Protein AF-A0A7X6W1Q0-F1 (afdb_monomer_lite)

Sequence (108 aa):
MKARLHYALLLYLAEMVGHVPSYQMRHWVYRRLCRIQLGPHTNIQRGLRLFCLGGIKIGDYCCINRDVTLDGRRGLEIGDNVHLSVGSRILTLGHAPRSPDFAPAVGP

Structure (mmCIF, N/CA/C/O backbone):
data_AF-A0A7X6W1Q0-F1
#
_entry.id   AF-A0A7X6W1Q0-F1
#
loop_
_atom_site.group_PDB
_atom_site.id
_atom_site.type_symbol
_atom_site.label_atom_id
_atom_site.label_alt_id
_atom_site.label_comp_id
_atom_site.label_asym_id
_atom_site.label_entity_id
_atom_site.label_seq_id
_atom_site.pdbx_PDB_ins_code
_atom_site.Cartn_x
_atom_site.Cartn_y
_atom_site.Cartn_z
_atom_site.occupancy
_atom_site.B_iso_or_equiv
_atom_site.auth_seq_id
_atom_site.auth_comp_id
_atom_site.auth_asym_id
_atom_site.auth_atom_id
_atom_site.pdbx_PDB_model_num
ATOM 1 N N . MET A 1 1 ? 0.863 21.356 -15.634 1.00 71.94 1 MET A N 1
ATOM 2 C CA . MET A 1 1 ? 1.610 21.490 -14.359 1.00 71.94 1 MET A CA 1
ATOM 3 C C . MET A 1 1 ? 0.711 21.332 -13.127 1.00 71.94 1 MET A C 1
ATOM 5 O O . MET A 1 1 ? 0.941 20.404 -12.364 1.00 71.94 1 MET A O 1
ATOM 9 N N . LYS A 1 2 ? -0.363 22.129 -12.975 1.00 79.00 2 LYS A N 1
ATOM 10 C CA . LYS A 1 2 ? -1.302 22.053 -11.829 1.00 79.00 2 LYS A CA 1
ATOM 11 C C . LYS A 1 2 ? -1.892 20.653 -11.572 1.00 79.00 2 LYS A C 1
ATOM 13 O O . LYS A 1 2 ? -1.887 20.199 -10.438 1.00 79.00 2 LYS A O 1
ATOM 18 N N . ALA A 1 3 ? -2.316 19.936 -12.619 1.00 82.94 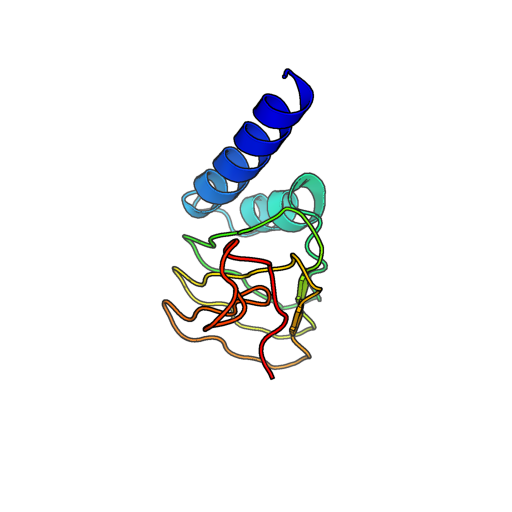3 ALA A N 1
ATOM 19 C CA . ALA A 1 3 ? -2.890 18.590 -12.482 1.00 82.94 3 ALA A CA 1
ATOM 20 C C . ALA A 1 3 ? -1.901 17.543 -11.927 1.00 82.94 3 ALA A C 1
ATOM 22 O O . ALA A 1 3 ? -2.286 16.701 -11.123 1.00 82.94 3 ALA A O 1
ATOM 23 N N . ARG A 1 4 ? -0.617 17.620 -12.310 1.00 88.31 4 ARG A N 1
ATOM 24 C CA . ARG A 1 4 ? 0.429 16.713 -11.804 1.00 88.31 4 ARG A CA 1
ATOM 25 C C . ARG A 1 4 ? 0.746 16.988 -10.336 1.00 88.31 4 ARG A C 1
ATOM 27 O O . ARG A 1 4 ? 0.875 16.047 -9.566 1.00 88.31 4 ARG A O 1
ATOM 34 N N . LEU A 1 5 ? 0.812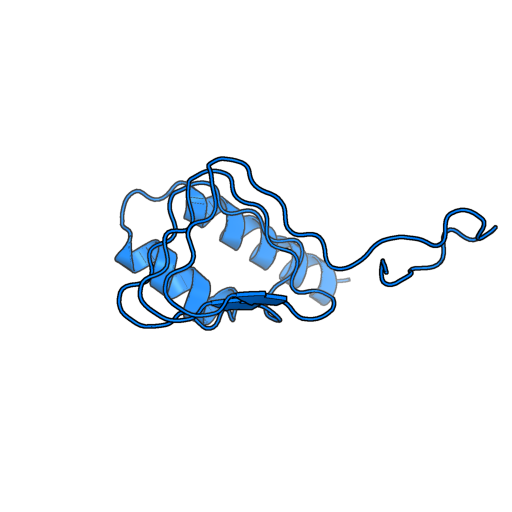 18.265 -9.955 1.00 91.12 5 LEU A N 1
ATOM 35 C CA . LEU A 1 5 ? 1.005 18.662 -8.561 1.00 91.12 5 LEU A CA 1
ATOM 36 C C . LEU A 1 5 ? -0.177 18.219 -7.693 1.00 91.12 5 LEU A C 1
ATOM 38 O O . LEU A 1 5 ? 0.028 17.631 -6.641 1.00 91.12 5 LEU A O 1
ATOM 42 N N . HIS A 1 6 ? -1.406 18.440 -8.162 1.00 91.69 6 HIS A N 1
ATOM 43 C CA . HIS A 1 6 ? -2.606 17.998 -7.457 1.00 91.69 6 HIS A CA 1
ATOM 44 C C . HIS A 1 6 ? -2.603 16.480 -7.230 1.00 91.69 6 HIS A C 1
ATOM 46 O O . HIS A 1 6 ? -2.821 16.025 -6.112 1.00 91.69 6 HIS A O 1
ATOM 52 N N . TYR A 1 7 ? -2.285 15.697 -8.262 1.00 92.38 7 TYR A N 1
ATOM 53 C CA . TYR A 1 7 ? -2.192 14.245 -8.139 1.00 92.38 7 TYR A CA 1
ATOM 54 C C . TYR A 1 7 ? -1.094 13.801 -7.157 1.00 92.38 7 TYR A C 1
ATOM 56 O O . TYR A 1 7 ? -1.337 12.940 -6.315 1.00 92.38 7 TYR A O 1
ATOM 64 N N . ALA A 1 8 ? 0.088 14.422 -7.217 1.00 91.62 8 ALA A N 1
ATOM 65 C CA . ALA A 1 8 ? 1.178 14.143 -6.282 1.00 91.62 8 ALA A CA 1
ATOM 66 C C . ALA A 1 8 ? 0.790 14.461 -4.828 1.00 91.62 8 ALA A C 1
ATOM 68 O O . ALA A 1 8 ? 1.080 13.677 -3.929 1.00 91.62 8 ALA A O 1
ATOM 69 N N . LEU A 1 9 ? 0.077 15.570 -4.602 1.00 93.00 9 LEU A N 1
ATOM 70 C CA . LEU A 1 9 ? -0.439 15.932 -3.282 1.00 93.00 9 LEU A CA 1
ATOM 71 C C . LEU A 1 9 ? -1.455 14.909 -2.767 1.00 93.00 9 LEU A C 1
ATOM 73 O O . LEU A 1 9 ? -1.389 14.529 -1.604 1.00 93.00 9 LEU A O 1
ATOM 77 N N . LEU A 1 10 ? -2.363 14.423 -3.617 1.00 92.62 10 LEU A N 1
ATOM 78 C CA . LEU A 1 10 ? -3.325 13.390 -3.223 1.00 92.62 10 LEU A CA 1
ATOM 79 C C . LEU A 1 10 ? -2.635 12.078 -2.827 1.00 92.62 10 LEU A C 1
ATOM 81 O O . LEU A 1 10 ? -3.022 11.475 -1.830 1.00 92.62 10 LEU A O 1
ATOM 85 N N . LEU A 1 11 ? -1.604 11.659 -3.567 1.00 92.88 11 LEU A N 1
ATOM 86 C CA . LEU A 1 11 ? -0.791 10.494 -3.202 1.00 92.88 11 LEU A CA 1
ATOM 87 C C . LEU A 1 11 ? -0.058 10.699 -1.874 1.00 92.88 11 LEU A C 1
ATOM 89 O O . LEU A 1 11 ? -0.111 9.834 -1.006 1.00 92.88 11 LEU A O 1
ATOM 93 N N . TYR A 1 12 ? 0.564 11.860 -1.680 1.00 92.50 12 TYR A N 1
ATOM 94 C CA . TYR A 1 12 ? 1.235 12.180 -0.423 1.00 92.50 12 TYR A CA 1
ATOM 95 C C . TYR A 1 12 ? 0.262 12.152 0.767 1.00 92.50 12 TYR A C 1
ATOM 97 O O . TYR A 1 12 ? 0.539 11.542 1.797 1.00 92.50 12 TYR A O 1
ATOM 105 N N . LEU A 1 13 ? -0.923 12.754 0.615 1.00 92.06 13 LEU A N 1
ATOM 106 C CA . LEU A 1 13 ? -1.967 12.734 1.641 1.00 92.06 13 LEU A CA 1
ATOM 107 C C . LEU A 1 13 ? -2.480 11.314 1.925 1.00 92.06 13 LEU A C 1
ATOM 109 O O . LEU A 1 13 ? -2.772 10.993 3.078 1.00 92.06 13 LEU A O 1
ATOM 113 N N . ALA A 1 14 ? -2.562 10.457 0.903 1.00 91.94 14 ALA A N 1
ATOM 114 C CA . ALA A 1 14 ? -2.926 9.052 1.067 1.00 91.94 14 ALA A CA 1
ATOM 115 C C . ALA A 1 14 ? -1.932 8.298 1.965 1.00 91.94 14 ALA A C 1
ATOM 117 O O . ALA A 1 14 ? -2.353 7.543 2.845 1.00 91.94 14 ALA A O 1
ATOM 118 N N . GLU A 1 15 ? -0.630 8.539 1.796 1.00 92.56 15 GLU A N 1
ATOM 119 C CA . GLU A 1 15 ? 0.402 7.952 2.657 1.00 92.56 15 GLU A CA 1
ATOM 120 C C . GLU A 1 15 ? 0.367 8.537 4.074 1.00 92.56 15 GLU A C 1
ATOM 122 O O . GLU A 1 15 ? 0.449 7.794 5.053 1.00 92.56 15 GLU A O 1
ATOM 127 N N . MET A 1 16 ? 0.149 9.851 4.213 1.00 94.94 16 MET A N 1
ATOM 128 C CA . MET A 1 16 ? 0.034 10.510 5.523 1.00 94.94 16 MET A CA 1
ATOM 129 C C . MET A 1 16 ? -1.117 9.963 6.362 1.00 94.94 16 MET A C 1
ATOM 131 O O . MET A 1 16 ? -0.982 9.778 7.575 1.00 94.94 16 MET A O 1
ATOM 135 N N . VAL A 1 17 ? -2.231 9.612 5.720 1.00 95.44 17 VAL A N 1
ATOM 136 C CA . VAL A 1 17 ? -3.334 8.918 6.385 1.00 95.44 17 VAL A CA 1
ATOM 137 C C . VAL A 1 17 ? -2.893 7.605 7.030 1.00 95.44 17 VAL A C 1
ATOM 139 O O . VAL A 1 17 ? -3.431 7.235 8.073 1.00 95.44 17 VAL A O 1
ATOM 142 N N . GLY A 1 18 ? -1.872 6.934 6.495 1.00 94.12 18 GLY A N 1
ATOM 143 C CA . GLY A 1 18 ? -1.277 5.742 7.091 1.00 94.12 18 GLY A CA 1
ATOM 144 C C . GLY A 1 18 ? -0.792 5.925 8.534 1.00 94.12 18 GLY A C 1
ATOM 145 O O . GLY A 1 18 ? -0.689 4.930 9.246 1.00 94.12 18 GLY A O 1
ATOM 146 N N . HIS A 1 19 ? -0.547 7.153 9.001 1.00 94.88 19 HIS A N 1
ATOM 147 C CA . HIS A 1 19 ? -0.102 7.439 10.371 1.00 94.88 19 HIS A CA 1
ATOM 148 C C . HIS A 1 19 ? -1.243 7.718 11.359 1.00 94.88 19 HIS A C 1
ATOM 150 O O . HIS A 1 19 ? -1.038 7.662 12.572 1.00 94.88 19 HIS A O 1
ATOM 156 N N . VAL A 1 20 ? -2.456 7.968 10.864 1.00 95.69 20 VAL A N 1
ATOM 157 C CA . VAL A 1 20 ? -3.636 8.257 11.689 1.00 95.69 20 VAL A CA 1
ATOM 158 C C . VAL A 1 20 ? -4.020 7.004 12.481 1.00 95.69 20 VAL A C 1
ATOM 160 O O . VAL A 1 20 ? -4.116 5.943 11.874 1.00 95.69 20 VAL A O 1
ATOM 163 N N . PRO A 1 21 ? -4.293 7.062 13.797 1.00 93.31 21 PRO A N 1
ATOM 164 C CA . PRO A 1 21 ? -4.603 5.869 14.594 1.00 93.31 21 PRO A CA 1
ATOM 165 C C . PRO A 1 21 ? -5.985 5.258 14.289 1.00 93.31 21 PRO A C 1
ATOM 167 O O . PRO A 1 21 ? -6.136 4.036 14.338 1.00 93.31 21 PRO A O 1
ATOM 170 N N . SER A 1 22 ? -6.973 6.071 13.899 1.00 95.50 22 SER A N 1
ATOM 171 C CA . SER A 1 22 ? -8.347 5.623 13.613 1.00 95.50 22 SER A CA 1
ATOM 172 C C . SER A 1 22 ? -8.455 4.791 12.329 1.00 95.50 22 SER A C 1
ATOM 174 O O . SER A 1 22 ? -8.247 5.303 11.229 1.00 95.50 22 SER A O 1
ATOM 176 N N . TYR A 1 23 ? -8.853 3.520 12.456 1.00 93.56 23 TYR A N 1
ATOM 177 C CA . TYR A 1 23 ? -9.100 2.630 11.312 1.00 93.56 23 TYR A CA 1
ATOM 178 C C . TYR A 1 23 ? -10.184 3.165 10.376 1.00 93.56 23 TYR A C 1
ATOM 180 O O . TYR A 1 23 ? -9.983 3.190 9.165 1.00 93.56 23 TYR A O 1
ATOM 188 N N . GLN A 1 24 ? -11.3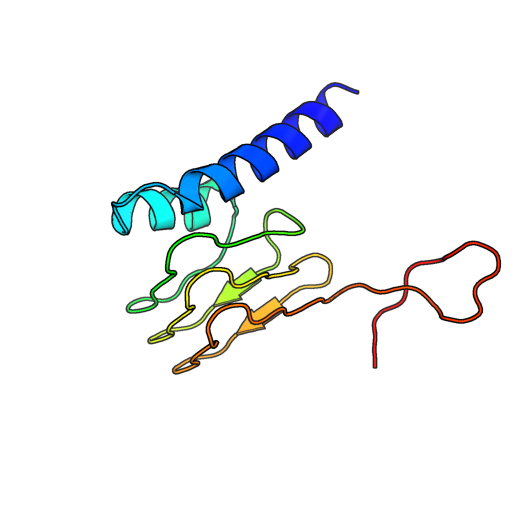02 3.632 10.934 1.00 94.81 24 GLN A N 1
ATOM 189 C CA . GLN A 1 24 ? -12.447 4.115 10.160 1.00 94.81 24 GLN A CA 1
ATOM 190 C C . GLN A 1 24 ? -12.064 5.300 9.272 1.00 94.81 24 GLN A C 1
ATOM 192 O O . GLN A 1 24 ? -12.407 5.328 8.092 1.00 94.81 24 GLN A O 1
ATOM 197 N N . MET A 1 25 ? -11.293 6.244 9.818 1.00 95.44 25 MET A N 1
ATOM 198 C CA . MET A 1 25 ? -10.832 7.410 9.071 1.00 95.44 25 MET A CA 1
ATOM 199 C C . MET A 1 25 ? -9.868 7.011 7.949 1.00 95.44 25 MET A C 1
ATOM 201 O O . MET A 1 25 ? -10.048 7.446 6.810 1.00 95.44 25 MET A O 1
ATOM 205 N N . ARG A 1 26 ? -8.891 6.133 8.237 1.00 96.19 26 ARG A N 1
ATOM 206 C CA . ARG A 1 26 ? -7.971 5.626 7.205 1.00 96.19 26 ARG A CA 1
ATOM 207 C C . ARG A 1 26 ? -8.725 4.952 6.069 1.00 96.19 26 ARG A C 1
ATOM 209 O O . ARG A 1 26 ? -8.526 5.260 4.900 1.00 96.19 26 ARG A O 1
ATOM 216 N N . HIS A 1 27 ? -9.652 4.076 6.428 1.00 96.00 27 HIS A N 1
ATOM 217 C CA . HIS A 1 27 ? -10.483 3.329 5.495 1.00 96.00 27 HIS A CA 1
ATOM 218 C C . HIS A 1 27 ? -11.390 4.216 4.652 1.00 96.00 27 HIS A C 1
ATOM 220 O O . HIS A 1 27 ? -11.555 3.952 3.463 1.00 96.00 27 HIS A O 1
ATOM 226 N N . TRP A 1 28 ? -11.966 5.266 5.236 1.00 95.94 28 TRP A N 1
ATOM 227 C CA . TRP A 1 28 ? -12.759 6.235 4.489 1.00 95.94 28 TRP A CA 1
ATOM 228 C C . TRP A 1 28 ? -11.908 6.931 3.423 1.00 95.94 28 TRP A C 1
ATOM 230 O O . TRP A 1 28 ? -12.311 6.980 2.261 1.00 95.94 28 TRP A O 1
ATOM 240 N N . VAL A 1 29 ? -10.698 7.378 3.775 1.00 95.75 29 VAL A N 1
ATOM 241 C CA . VAL A 1 29 ? -9.774 8.006 2.819 1.00 95.75 29 VAL A CA 1
ATOM 242 C C . VAL A 1 29 ? -9.324 7.023 1.738 1.00 95.75 29 VAL A C 1
ATOM 244 O O . VAL A 1 29 ? -9.337 7.372 0.555 1.00 95.75 29 VAL A O 1
ATOM 247 N N . TYR A 1 30 ? -8.992 5.784 2.100 1.00 96.50 30 TYR A N 1
ATOM 248 C CA . TYR A 1 30 ? -8.611 4.755 1.130 1.00 96.50 30 TYR A CA 1
ATOM 249 C C . TYR A 1 30 ? -9.733 4.457 0.129 1.00 96.50 30 TYR A C 1
ATOM 251 O O . TYR A 1 30 ? -9.486 4.407 -1.077 1.00 96.50 30 TYR A O 1
ATOM 259 N N . ARG A 1 31 ? -10.983 4.357 0.596 1.00 96.25 31 ARG A N 1
ATOM 260 C CA . ARG A 1 31 ? -12.145 4.151 -0.280 1.00 96.25 31 ARG A CA 1
ATOM 261 C C . ARG A 1 31 ? -12.442 5.372 -1.154 1.00 96.25 31 ARG A C 1
ATOM 263 O O . ARG A 1 31 ? -12.670 5.230 -2.352 1.00 96.25 31 ARG A O 1
ATOM 270 N N . ARG A 1 32 ? -12.468 6.574 -0.569 1.00 94.94 32 ARG A N 1
ATOM 271 C CA . ARG A 1 32 ? -13.002 7.782 -1.225 1.00 94.94 32 ARG A CA 1
ATOM 272 C C . ARG A 1 32 ? -11.967 8.563 -2.021 1.00 94.94 32 ARG A C 1
ATOM 274 O O . ARG A 1 32 ? -12.258 8.963 -3.142 1.00 94.94 32 ARG A O 1
ATOM 281 N N . LEU A 1 33 ? -10.777 8.768 -1.463 1.00 92.69 33 LEU A N 1
ATOM 282 C CA . LEU A 1 33 ? -9.721 9.557 -2.106 1.00 92.69 33 LEU A CA 1
ATOM 283 C C . LEU A 1 33 ? -8.759 8.666 -2.891 1.00 92.69 33 LEU A C 1
ATOM 285 O O . LEU A 1 33 ? -8.386 8.999 -4.012 1.00 92.69 33 LEU A O 1
ATOM 289 N N . CYS A 1 34 ? -8.410 7.502 -2.337 1.00 95.25 34 CYS A N 1
ATOM 290 C CA . CYS A 1 34 ? -7.471 6.580 -2.983 1.00 95.25 34 CYS A CA 1
ATOM 291 C C . CYS A 1 34 ? -8.150 5.609 -3.951 1.00 95.25 34 CYS A C 1
ATOM 293 O O . CYS A 1 34 ? -7.455 4.881 -4.652 1.00 95.25 34 CYS A O 1
ATOM 295 N N . ARG A 1 35 ? -9.491 5.612 -4.017 1.00 96.31 35 ARG A N 1
ATOM 296 C CA . ARG A 1 35 ? -10.306 4.792 -4.932 1.00 96.31 35 ARG A CA 1
ATOM 297 C C . ARG A 1 35 ? -10.010 3.288 -4.819 1.00 96.31 35 ARG A C 1
ATOM 299 O O . ARG A 1 35 ? -10.106 2.570 -5.814 1.00 96.31 35 ARG A O 1
ATOM 306 N N . ILE A 1 36 ? -9.642 2.823 -3.624 1.00 97.62 36 ILE A N 1
ATOM 307 C CA . ILE A 1 36 ? -9.431 1.402 -3.330 1.00 97.62 36 ILE A CA 1
ATOM 308 C C . ILE A 1 36 ? -10.791 0.761 -3.052 1.00 97.62 36 ILE A C 1
ATOM 310 O O . ILE A 1 36 ? -11.548 1.244 -2.205 1.00 97.62 36 ILE A O 1
ATOM 314 N N . GLN A 1 37 ? -11.099 -0.333 -3.745 1.00 98.38 37 GLN A N 1
ATOM 315 C CA . GLN A 1 37 ? -12.263 -1.156 -3.417 1.00 98.38 37 GLN A CA 1
ATOM 316 C C . GLN A 1 37 ? -11.879 -2.069 -2.252 1.00 98.38 37 GLN A C 1
ATOM 318 O O . GLN A 1 37 ? -10.913 -2.819 -2.355 1.00 98.38 37 GLN A O 1
ATOM 323 N N . LEU A 1 38 ? -12.592 -1.943 -1.134 1.00 98.00 38 LEU A N 1
ATOM 324 C CA . LEU A 1 38 ? -12.303 -2.658 0.108 1.00 98.00 38 LEU A CA 1
ATOM 325 C C . LEU A 1 38 ? -13.551 -3.394 0.574 1.00 98.00 38 LEU A C 1
ATOM 327 O O . LEU A 1 38 ? -14.511 -2.734 1.002 1.00 98.00 38 LEU A O 1
ATOM 331 N N . GLY A 1 39 ? -13.490 -4.721 0.531 1.00 98.19 39 GLY A N 1
ATOM 332 C CA . GLY A 1 39 ? -14.516 -5.621 1.035 1.00 98.19 39 GLY A CA 1
ATOM 333 C C . GLY A 1 39 ? -14.813 -5.439 2.531 1.00 98.19 39 GLY A C 1
ATOM 334 O O . GLY A 1 39 ? -13.996 -4.863 3.273 1.00 98.19 39 GLY A O 1
ATOM 335 N N . PRO A 1 40 ? -16.007 -5.834 3.010 1.00 97.12 40 PRO A N 1
ATOM 336 C CA . PRO A 1 40 ? -16.305 -5.929 4.436 1.00 97.12 40 PRO A CA 1
ATOM 337 C C . PRO A 1 40 ? -15.299 -6.803 5.197 1.00 97.12 40 PRO A C 1
ATOM 339 O O . PRO A 1 40 ? -14.645 -7.689 4.658 1.00 97.12 40 PRO A O 1
ATOM 342 N N . HIS A 1 41 ? -15.158 -6.520 6.495 1.00 97.62 41 HIS A N 1
ATOM 343 C CA . HIS A 1 41 ? -14.255 -7.232 7.414 1.00 97.62 41 HIS A CA 1
ATOM 344 C C . HIS A 1 41 ? -12.762 -7.221 7.035 1.00 97.62 41 HIS A C 1
ATOM 346 O O . HIS A 1 41 ? -11.952 -7.831 7.729 1.00 97.62 41 HIS A O 1
ATOM 352 N N . THR A 1 42 ? -12.376 -6.462 6.009 1.00 97.88 42 THR A N 1
ATOM 353 C CA . THR A 1 42 ? -10.981 -6.257 5.625 1.00 97.88 42 THR A CA 1
ATOM 354 C C . THR A 1 42 ? -10.353 -5.111 6.398 1.00 97.88 42 THR A C 1
ATOM 356 O O . THR A 1 42 ? -10.907 -4.010 6.482 1.00 97.88 42 THR A O 1
ATOM 359 N N . ASN A 1 43 ? -9.159 -5.350 6.941 1.00 96.38 43 ASN A N 1
ATOM 360 C CA . ASN A 1 43 ? -8.373 -4.338 7.629 1.00 96.38 43 ASN A CA 1
ATOM 361 C C . ASN A 1 43 ? -7.109 -3.960 6.846 1.00 96.38 43 ASN A C 1
ATOM 363 O O . ASN A 1 43 ? -6.499 -4.768 6.152 1.00 96.38 43 ASN A O 1
ATOM 367 N N . ILE A 1 44 ? -6.730 -2.689 6.989 1.00 97.50 44 ILE A N 1
ATOM 368 C CA . ILE A 1 44 ? -5.451 -2.156 6.523 1.00 97.50 44 ILE A CA 1
ATOM 369 C C . ILE A 1 44 ? -4.812 -1.451 7.712 1.00 97.50 44 ILE A C 1
ATOM 371 O O . ILE A 1 44 ? -5.384 -0.513 8.295 1.00 97.50 44 ILE A O 1
ATOM 375 N N . GLN A 1 45 ? -3.643 -1.940 8.101 1.00 97.06 45 GLN A N 1
ATOM 376 C CA . GLN A 1 45 ? -2.843 -1.355 9.162 1.00 97.06 45 GLN A CA 1
ATOM 377 C C . GLN A 1 45 ? -2.127 -0.084 8.677 1.00 97.06 45 GLN A C 1
ATOM 379 O O . GLN A 1 45 ? -2.366 0.444 7.595 1.00 97.06 45 GLN A O 1
ATOM 384 N N . ARG A 1 46 ? -1.304 0.489 9.550 1.00 97.25 46 ARG A N 1
ATOM 385 C CA . ARG A 1 46 ? -0.622 1.761 9.302 1.00 97.25 46 ARG A CA 1
ATOM 386 C C . ARG A 1 46 ? 0.440 1.650 8.202 1.00 97.25 46 ARG A C 1
ATOM 388 O O . ARG A 1 46 ? 0.947 0.569 7.931 1.00 97.25 46 ARG A O 1
ATOM 395 N N . GLY A 1 47 ? 0.804 2.782 7.611 1.00 96.31 47 GLY A N 1
ATOM 396 C CA . GLY A 1 47 ? 1.931 2.853 6.673 1.00 96.31 47 GLY A CA 1
ATOM 397 C C . GLY A 1 47 ? 1.689 2.220 5.298 1.00 96.31 47 GLY A C 1
ATOM 398 O O . GLY A 1 47 ? 2.655 1.845 4.642 1.00 96.31 47 GLY A O 1
ATOM 399 N N . LEU A 1 48 ? 0.432 2.089 4.852 1.00 97.19 48 LEU A N 1
ATOM 400 C CA . LEU A 1 48 ? 0.139 1.687 3.472 1.00 97.19 48 LEU A CA 1
ATOM 401 C C . LEU A 1 48 ? 0.798 2.667 2.487 1.00 97.19 48 LEU A C 1
ATOM 403 O O . LEU A 1 48 ? 0.561 3.872 2.572 1.00 97.19 48 LEU A O 1
ATOM 407 N N . ARG A 1 49 ? 1.572 2.139 1.535 1.00 96.88 49 ARG A N 1
ATOM 408 C CA . ARG A 1 49 ? 2.201 2.909 0.449 1.00 96.88 49 ARG A CA 1
ATOM 409 C C . ARG A 1 49 ? 1.533 2.599 -0.882 1.00 96.88 49 ARG A C 1
ATOM 411 O O . ARG A 1 49 ? 1.247 1.434 -1.171 1.00 96.88 49 ARG A O 1
ATOM 418 N N . LEU A 1 50 ? 1.311 3.630 -1.696 1.00 96.56 50 LEU A N 1
ATOM 419 C CA . LEU A 1 50 ? 0.587 3.526 -2.964 1.00 96.56 50 LEU A CA 1
ATOM 420 C C . LEU A 1 50 ? 1.411 4.107 -4.113 1.00 96.56 50 LEU A C 1
ATOM 422 O O . LEU A 1 50 ? 1.815 5.263 -4.070 1.00 96.56 50 LEU A O 1
ATOM 426 N N . PHE A 1 51 ? 1.584 3.336 -5.188 1.00 94.25 51 PHE A N 1
ATOM 427 C CA . PHE A 1 51 ? 2.197 3.851 -6.423 1.00 94.25 51 PHE A CA 1
ATOM 428 C C . PHE A 1 51 ? 1.232 4.689 -7.272 1.00 94.25 51 PHE A C 1
ATOM 430 O O . PHE A 1 51 ? 1.657 5.519 -8.079 1.00 94.25 51 PHE A O 1
ATOM 437 N N . CYS A 1 52 ? -0.073 4.469 -7.120 1.00 94.38 52 CYS A N 1
ATOM 438 C CA . CYS A 1 52 ? -1.108 5.239 -7.792 1.00 94.38 52 CYS A CA 1
ATOM 439 C C . CYS A 1 52 ? -2.409 5.256 -6.990 1.00 94.38 52 CYS A C 1
ATOM 441 O O . CYS A 1 52 ? -2.629 4.425 -6.110 1.00 94.38 52 CYS A O 1
ATOM 443 N N . LEU A 1 53 ? -3.288 6.200 -7.328 1.00 95.38 53 LEU A N 1
ATOM 444 C CA . LEU A 1 53 ? -4.664 6.196 -6.845 1.00 95.38 53 LEU A CA 1
ATOM 445 C C . LEU A 1 53 ? -5.505 5.281 -7.742 1.00 95.38 53 LEU A C 1
ATOM 447 O O . LEU A 1 53 ? -5.470 5.402 -8.967 1.00 95.38 53 LEU A O 1
ATOM 451 N N . GLY A 1 54 ? -6.311 4.419 -7.134 1.00 96.19 54 GLY A N 1
ATOM 452 C CA . GLY A 1 54 ? -7.165 3.462 -7.827 1.00 96.19 54 GLY A CA 1
ATOM 453 C C . GLY A 1 54 ? -6.417 2.252 -8.383 1.00 96.19 54 GLY A C 1
ATOM 454 O O . GLY A 1 54 ? -5.223 2.067 -8.158 1.00 96.19 54 GLY A O 1
ATOM 455 N N . GLY A 1 55 ? -7.165 1.400 -9.088 1.00 96.94 55 GLY A N 1
ATOM 456 C CA . GLY A 1 55 ? -6.636 0.162 -9.665 1.00 96.94 55 GLY A CA 1
ATOM 457 C C . GLY A 1 55 ? -6.369 -0.940 -8.640 1.00 96.94 55 GLY A C 1
ATOM 458 O O . GLY A 1 55 ? -5.729 -1.920 -8.986 1.00 96.94 55 GLY A O 1
ATOM 459 N N . ILE A 1 56 ? -6.847 -0.801 -7.399 1.00 98.38 56 ILE A N 1
ATOM 460 C CA . ILE A 1 56 ? -6.677 -1.796 -6.335 1.00 98.38 56 ILE A CA 1
ATOM 461 C C . ILE A 1 56 ? -8.055 -2.252 -5.856 1.00 98.38 56 ILE A C 1
ATOM 463 O O . ILE A 1 56 ? -8.894 -1.424 -5.476 1.00 98.38 56 ILE A O 1
ATOM 467 N N . LYS A 1 57 ? -8.264 -3.567 -5.849 1.00 98.69 57 LYS A N 1
ATOM 468 C CA . LYS A 1 57 ? -9.415 -4.240 -5.251 1.00 98.69 57 LYS A CA 1
ATOM 469 C C . LYS A 1 57 ? -8.930 -5.242 -4.216 1.00 98.69 57 LYS A C 1
ATOM 471 O O . LYS A 1 57 ? -8.021 -6.016 -4.496 1.00 98.69 57 LYS A O 1
ATOM 476 N N . ILE A 1 58 ? -9.524 -5.199 -3.034 1.00 98.62 58 ILE A N 1
ATOM 477 C CA . ILE A 1 58 ? -9.257 -6.132 -1.944 1.00 98.62 58 ILE A CA 1
ATOM 478 C C . ILE A 1 58 ? -10.601 -6.684 -1.489 1.00 98.62 58 ILE A C 1
ATOM 480 O O . ILE A 1 58 ? -11.495 -5.894 -1.165 1.00 98.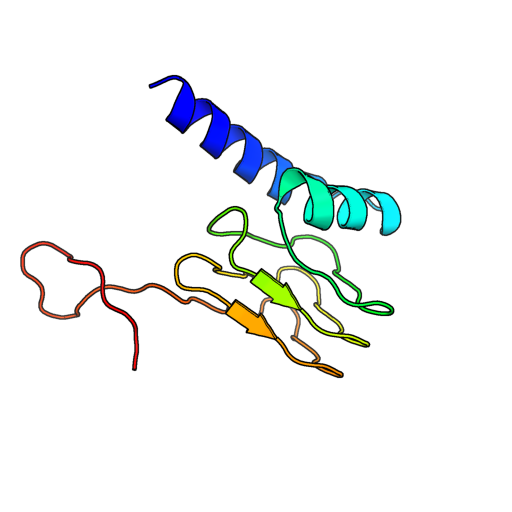62 58 ILE A O 1
ATOM 484 N N . GLY A 1 59 ? -10.721 -8.008 -1.501 1.00 98.69 59 GLY A N 1
ATOM 485 C CA . GLY A 1 59 ? -11.909 -8.748 -1.105 1.00 98.69 59 GLY A CA 1
ATOM 486 C C . GLY A 1 59 ? -12.194 -8.681 0.390 1.00 98.69 59 GLY A 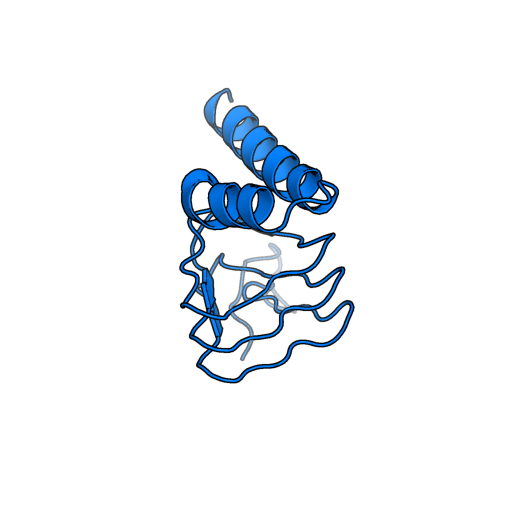C 1
ATOM 487 O O . GLY A 1 59 ? -11.731 -7.785 1.109 1.00 98.69 59 GLY A O 1
ATOM 488 N N . ASP A 1 60 ? -12.978 -9.639 0.850 1.00 98.75 60 ASP A N 1
ATOM 489 C CA . ASP A 1 60 ? -13.518 -9.706 2.198 1.00 98.75 60 ASP A CA 1
ATOM 490 C C . ASP A 1 60 ? -12.553 -10.432 3.139 1.00 98.75 60 ASP A C 1
ATOM 492 O O . ASP A 1 60 ? -11.703 -11.223 2.721 1.00 98.75 60 ASP A O 1
ATOM 496 N N . TYR A 1 61 ? -12.675 -10.166 4.442 1.00 98.56 61 TYR A N 1
ATOM 497 C CA . TYR A 1 61 ? -11.919 -10.874 5.489 1.00 98.56 61 TYR A CA 1
ATOM 498 C C . TYR A 1 61 ? -10.390 -10.859 5.300 1.00 98.56 61 TYR A C 1
ATOM 500 O O . TYR A 1 61 ? -9.688 -11.787 5.705 1.00 98.56 61 TYR A O 1
ATOM 508 N N . CYS A 1 62 ? -9.847 -9.800 4.700 1.00 98.62 62 CYS A N 1
ATOM 509 C CA . CYS A 1 62 ? -8.413 -9.671 4.471 1.00 98.62 62 CYS A CA 1
ATOM 510 C C . CYS A 1 62 ? -7.696 -8.930 5.607 1.00 98.62 62 CYS A C 1
ATOM 512 O O . CYS A 1 62 ? -8.227 -8.008 6.235 1.00 98.62 62 CYS A O 1
ATOM 514 N N . CYS A 1 63 ? -6.431 -9.282 5.821 1.00 98.44 63 CYS A N 1
ATOM 515 C CA . CYS A 1 63 ? -5.535 -8.591 6.743 1.00 98.44 63 CYS A CA 1
ATOM 516 C C . CYS A 1 63 ? -4.332 -8.041 5.976 1.00 98.44 63 CYS A C 1
ATOM 518 O O . CYS A 1 63 ? -3.442 -8.787 5.562 1.00 98.44 63 CYS A O 1
ATOM 520 N N . ILE A 1 64 ? -4.306 -6.723 5.784 1.00 98.38 64 ILE A N 1
ATOM 521 C CA . ILE A 1 64 ? -3.196 -6.025 5.139 1.00 98.38 64 ILE A CA 1
ATOM 522 C C . ILE A 1 64 ? -2.347 -5.387 6.237 1.00 98.38 64 ILE A C 1
ATOM 524 O O . ILE A 1 64 ? -2.732 -4.375 6.836 1.00 98.38 64 ILE A O 1
ATOM 528 N N . ASN A 1 65 ? -1.207 -6.008 6.541 1.00 98.38 65 ASN A N 1
ATOM 529 C CA . ASN A 1 65 ? -0.358 -5.572 7.643 1.00 98.38 65 ASN A CA 1
ATOM 530 C C . ASN A 1 65 ? 0.354 -4.241 7.378 1.00 98.38 65 ASN A C 1
ATOM 532 O O . ASN A 1 65 ? 0.264 -3.625 6.315 1.00 98.38 65 ASN A O 1
ATOM 536 N N . ARG A 1 66 ? 1.041 -3.769 8.421 1.00 97.38 66 ARG A N 1
ATOM 537 C CA . ARG A 1 66 ? 1.765 -2.505 8.415 1.00 97.38 66 ARG A CA 1
ATOM 538 C C . ARG A 1 66 ? 2.834 -2.470 7.316 1.00 97.38 66 ARG A C 1
ATOM 540 O O . ARG A 1 66 ? 3.463 -3.485 7.016 1.00 97.38 66 ARG A O 1
ATOM 547 N N . ASP A 1 67 ? 3.056 -1.282 6.762 1.00 97.50 67 ASP A N 1
ATOM 548 C CA . ASP A 1 67 ? 4.122 -0.977 5.796 1.00 97.50 67 ASP A CA 1
ATOM 549 C C . ASP A 1 67 ? 4.021 -1.736 4.458 1.00 97.50 67 ASP A C 1
ATOM 551 O O . ASP A 1 67 ? 4.984 -1.795 3.689 1.00 97.50 67 ASP A O 1
ATOM 555 N N . VAL A 1 68 ? 2.847 -2.297 4.152 1.00 98.44 68 VAL A N 1
ATOM 556 C CA . VAL A 1 68 ? 2.573 -2.926 2.857 1.00 98.44 68 VAL A CA 1
ATOM 557 C C . VAL A 1 68 ? 2.552 -1.878 1.744 1.00 98.44 68 VAL A C 1
ATOM 559 O O . VAL A 1 68 ? 2.042 -0.768 1.902 1.00 98.44 68 VAL A O 1
ATOM 562 N N . THR A 1 69 ? 3.098 -2.250 0.590 1.00 97.94 69 THR A N 1
ATOM 563 C CA . THR A 1 69 ? 3.112 -1.429 -0.623 1.00 97.94 69 THR A CA 1
ATOM 564 C C . THR A 1 69 ? 2.278 -2.079 -1.718 1.00 97.94 69 THR A C 1
ATOM 566 O O . THR A 1 69 ? 2.529 -3.232 -2.074 1.00 97.94 69 THR A O 1
ATOM 569 N N . LEU A 1 70 ? 1.319 -1.334 -2.269 1.00 97.56 70 LEU A N 1
ATOM 570 C CA . LEU A 1 70 ? 0.426 -1.802 -3.328 1.00 97.56 70 LEU A CA 1
ATOM 571 C C . LEU A 1 70 ? 0.543 -0.917 -4.574 1.00 97.56 70 LEU A C 1
ATOM 573 O O . LEU A 1 70 ? 0.495 0.315 -4.500 1.00 97.56 70 LEU A O 1
ATOM 577 N N . ASP A 1 71 ? 0.667 -1.555 -5.733 1.00 96.38 71 ASP A N 1
ATOM 578 C CA . ASP A 1 71 ? 0.742 -0.896 -7.032 1.00 96.38 71 ASP A CA 1
ATOM 579 C C . ASP A 1 71 ? -0.473 -1.232 -7.898 1.00 96.38 71 ASP A C 1
ATOM 581 O O . ASP A 1 71 ? -0.564 -2.315 -8.468 1.00 96.38 71 ASP A O 1
ATOM 585 N N . GLY A 1 72 ? -1.403 -0.288 -8.033 1.00 95.88 72 GLY A N 1
ATOM 586 C CA . GLY A 1 72 ? -2.590 -0.438 -8.877 1.00 95.88 72 GLY A CA 1
ATOM 587 C C . GLY A 1 72 ? -2.394 -0.051 -10.347 1.00 95.88 72 GLY A C 1
ATOM 588 O O . GLY A 1 72 ? -3.374 -0.046 -11.092 1.00 95.88 72 GLY A O 1
ATOM 589 N N . ARG A 1 73 ? -1.178 0.308 -10.800 1.00 94.94 73 ARG A N 1
ATOM 590 C CA . ARG A 1 73 ? -0.970 0.930 -12.127 1.00 94.94 73 ARG A CA 1
ATOM 591 C C . ARG A 1 73 ? -1.379 0.038 -13.300 1.00 94.94 73 ARG A C 1
ATOM 593 O O . ARG A 1 73 ? -1.758 0.566 -14.345 1.00 94.94 73 ARG A O 1
ATOM 600 N N . ARG A 1 74 ? -1.322 -1.288 -13.145 1.00 94.81 74 ARG A N 1
ATOM 601 C CA . ARG A 1 74 ? -1.839 -2.265 -14.125 1.00 94.81 74 ARG A CA 1
ATOM 602 C C . ARG A 1 74 ? -3.049 -3.057 -13.617 1.00 94.81 74 ARG A C 1
ATOM 604 O O . ARG A 1 74 ? -3.428 -4.042 -14.235 1.00 94.81 74 ARG A O 1
ATOM 611 N N . GLY A 1 75 ? -3.684 -2.590 -12.543 1.00 95.19 75 GLY A N 1
ATOM 612 C CA . GLY A 1 75 ? -4.711 -3.340 -11.832 1.00 95.19 75 GLY A CA 1
ATOM 613 C C . GLY A 1 75 ? -4.099 -4.334 -10.846 1.00 95.19 75 GLY A C 1
ATOM 614 O O . GLY A 1 75 ? -3.134 -5.025 -11.154 1.00 95.19 75 GLY A O 1
ATOM 615 N N . LEU A 1 76 ? -4.664 -4.383 -9.648 1.00 97.31 76 LEU A N 1
ATOM 616 C CA . LEU A 1 76 ? -4.305 -5.301 -8.581 1.00 97.31 76 LEU A CA 1
ATOM 617 C C . LEU A 1 76 ? -5.586 -5.804 -7.926 1.00 97.31 76 LEU A C 1
ATOM 619 O O . LEU A 1 76 ? -6.373 -5.010 -7.407 1.00 97.31 76 LEU A O 1
ATOM 623 N N . GLU A 1 77 ? -5.771 -7.117 -7.938 1.00 98.38 77 GLU A N 1
ATOM 624 C CA . GLU A 1 77 ? -6.887 -7.789 -7.287 1.00 98.38 77 GLU A CA 1
ATOM 625 C C . GLU A 1 77 ? -6.355 -8.742 -6.220 1.00 98.38 77 GLU A C 1
ATOM 627 O O . GLU A 1 77 ? -5.534 -9.617 -6.490 1.00 98.38 77 GLU A O 1
ATOM 632 N N . ILE A 1 78 ? -6.801 -8.525 -4.989 1.00 98.50 78 ILE A N 1
ATOM 633 C CA . ILE A 1 78 ? -6.581 -9.396 -3.842 1.00 98.50 78 ILE A CA 1
ATOM 634 C C . ILE A 1 78 ? -7.949 -9.995 -3.512 1.00 98.50 78 ILE A C 1
ATOM 636 O O . ILE A 1 78 ? -8.884 -9.240 -3.252 1.00 98.50 78 ILE A O 1
ATOM 640 N N . GLY A 1 79 ? -8.067 -11.324 -3.563 1.00 98.62 79 GLY A N 1
ATOM 641 C CA . GLY A 1 79 ? -9.315 -12.041 -3.272 1.00 98.62 79 GLY A CA 1
ATOM 642 C C . GLY A 1 79 ? -9.679 -12.049 -1.785 1.00 98.62 79 GLY A C 1
ATOM 643 O O . GLY A 1 79 ? -9.125 -11.283 -1.001 1.00 98.62 79 GLY A O 1
ATOM 644 N N . ASP A 1 80 ? -10.595 -12.932 -1.398 1.00 98.75 80 ASP A N 1
ATOM 645 C CA . ASP A 1 80 ? -11.075 -13.039 -0.017 1.00 98.75 80 ASP A CA 1
ATOM 646 C C . ASP A 1 80 ? -10.125 -13.858 0.869 1.00 98.75 80 ASP A C 1
ATOM 648 O O . ASP A 1 80 ? -9.410 -14.742 0.392 1.00 98.75 80 ASP A O 1
ATOM 652 N N . ASN A 1 81 ? -10.164 -13.620 2.183 1.00 98.62 81 ASN A N 1
ATOM 653 C CA . ASN A 1 81 ? -9.396 -14.367 3.192 1.00 98.62 81 ASN A CA 1
ATOM 654 C C . ASN A 1 81 ? -7.869 -14.314 2.987 1.00 98.62 81 ASN A C 1
ATOM 656 O O . ASN A 1 81 ? -7.145 -15.252 3.328 1.00 98.62 81 ASN A O 1
ATOM 660 N N . VAL A 1 82 ? -7.358 -13.211 2.435 1.00 98.69 82 VAL A N 1
ATOM 661 C CA . VAL A 1 82 ? -5.924 -13.033 2.177 1.00 98.69 82 VAL A CA 1
ATOM 662 C C . VAL A 1 82 ? -5.239 -12.302 3.329 1.00 98.69 82 VAL A C 1
ATOM 664 O O . VAL A 1 82 ? -5.709 -11.282 3.837 1.00 98.69 82 VAL A O 1
ATOM 667 N N . HIS A 1 83 ? -4.058 -12.789 3.698 1.00 98.44 83 HIS A N 1
ATOM 668 C CA . HIS A 1 83 ? -3.171 -12.142 4.655 1.00 98.44 83 HIS A CA 1
ATOM 669 C C . HIS A 1 83 ? -1.876 -11.696 3.966 1.00 98.44 83 HIS A C 1
ATOM 671 O O . HIS A 1 83 ? -1.100 -12.528 3.497 1.00 98.44 83 HIS A O 1
ATOM 677 N N . LEU A 1 84 ? -1.611 -10.387 3.947 1.00 98.50 84 LEU A N 1
ATOM 678 C CA . LEU A 1 84 ? -0.322 -9.839 3.517 1.00 98.50 84 LEU A CA 1
ATOM 679 C C . LEU A 1 84 ? 0.531 -9.517 4.738 1.00 98.50 84 LEU A C 1
ATOM 681 O O . LEU A 1 84 ? 0.099 -8.779 5.624 1.00 98.50 84 LEU A O 1
ATOM 685 N N . SER A 1 85 ? 1.745 -10.057 4.777 1.00 98.44 85 SER A N 1
ATOM 686 C CA . SER A 1 85 ? 2.691 -9.854 5.875 1.00 98.44 85 SER A CA 1
ATOM 687 C C . SER A 1 85 ? 3.234 -8.423 5.929 1.00 98.44 85 SER A C 1
ATOM 689 O O . SER A 1 85 ? 3.148 -7.649 4.974 1.00 98.44 85 SER A O 1
ATOM 691 N N . VAL A 1 86 ? 3.790 -8.057 7.086 1.00 98.38 86 VAL A N 1
ATOM 692 C CA . VAL A 1 86 ? 4.392 -6.736 7.317 1.00 98.38 86 VAL A CA 1
ATOM 693 C C . VAL A 1 86 ? 5.446 -6.449 6.245 1.00 98.38 86 VAL A C 1
ATOM 695 O O . VAL A 1 86 ? 6.325 -7.272 5.998 1.00 98.38 86 VAL A O 1
ATOM 698 N N . GLY A 1 87 ? 5.364 -5.277 5.614 1.00 97.81 87 GLY A N 1
ATOM 699 C CA . GLY A 1 87 ? 6.341 -4.838 4.615 1.00 97.81 87 GLY A CA 1
ATOM 700 C C . GLY A 1 87 ? 6.240 -5.506 3.238 1.00 97.81 87 GLY A C 1
ATOM 701 O O . GLY A 1 87 ? 7.085 -5.226 2.384 1.00 97.81 87 GLY A O 1
ATOM 702 N N . SER A 1 88 ? 5.242 -6.366 2.988 1.00 98.38 88 SER A N 1
ATOM 703 C CA . SER A 1 88 ? 5.038 -6.977 1.667 1.00 98.38 88 SER A CA 1
ATOM 704 C C . SER A 1 88 ? 4.847 -5.922 0.570 1.00 98.38 88 SER A C 1
ATOM 706 O O . SER A 1 88 ? 4.282 -4.852 0.799 1.00 98.38 88 SER A O 1
ATOM 708 N N . ARG A 1 89 ? 5.313 -6.227 -0.646 1.00 97.75 89 ARG A N 1
ATOM 709 C CA . ARG A 1 89 ? 5.229 -5.325 -1.802 1.00 97.75 89 ARG A CA 1
ATOM 710 C C . ARG A 1 89 ? 4.664 -6.069 -3.000 1.00 97.75 89 ARG A C 1
ATOM 712 O O . ARG A 1 89 ? 5.233 -7.078 -3.401 1.00 97.75 89 ARG A O 1
ATOM 719 N N . ILE A 1 90 ? 3.587 -5.546 -3.575 1.00 96.81 90 ILE A N 1
ATOM 720 C CA . ILE A 1 90 ? 3.024 -6.040 -4.832 1.00 96.81 90 ILE A CA 1
ATOM 721 C C . ILE A 1 90 ? 3.171 -4.929 -5.866 1.00 96.81 90 ILE A C 1
ATOM 723 O O . ILE A 1 90 ? 2.552 -3.873 -5.732 1.00 96.81 90 ILE A O 1
ATOM 727 N N . LEU A 1 91 ? 4.031 -5.158 -6.858 1.00 95.12 91 LEU A N 1
ATOM 728 C CA . LEU A 1 91 ? 4.362 -4.210 -7.921 1.00 95.12 91 LEU A CA 1
ATOM 729 C C . LEU A 1 91 ? 3.812 -4.739 -9.243 1.00 95.12 91 LEU A C 1
ATOM 731 O O . LEU A 1 91 ? 4.136 -5.857 -9.629 1.00 95.12 91 LEU A O 1
ATOM 735 N N . THR A 1 92 ? 2.990 -3.949 -9.929 1.00 94.12 92 THR A N 1
ATOM 736 C CA . THR A 1 92 ? 2.294 -4.383 -11.153 1.00 94.12 92 THR A CA 1
ATOM 737 C C . THR A 1 92 ? 2.904 -3.792 -12.421 1.00 94.12 92 THR A C 1
ATOM 739 O O . THR A 1 92 ? 2.537 -4.177 -13.530 1.00 94.12 92 THR A O 1
ATOM 742 N N . LEU A 1 93 ? 3.865 -2.874 -12.283 1.00 92.69 93 LEU A N 1
ATOM 743 C CA . LEU A 1 93 ? 4.595 -2.284 -13.399 1.00 92.69 93 LEU A CA 1
ATOM 744 C C . LEU A 1 93 ? 6.107 -2.348 -13.171 1.00 92.69 93 LEU A C 1
ATOM 746 O O . LEU A 1 93 ? 6.607 -1.891 -12.142 1.00 92.69 93 LEU A O 1
ATOM 750 N N . GLY A 1 94 ? 6.821 -2.858 -14.175 1.00 91.12 94 GLY A N 1
ATOM 751 C CA . GLY A 1 94 ? 8.277 -2.854 -14.254 1.00 91.12 94 GLY A CA 1
ATOM 752 C C . GLY A 1 94 ? 8.772 -2.250 -15.568 1.00 91.12 94 GLY A C 1
ATOM 753 O O . GLY A 1 94 ? 8.049 -1.524 -16.255 1.00 91.12 94 GLY A O 1
ATOM 754 N N . HIS A 1 95 ? 10.015 -2.571 -15.921 1.00 90.94 95 HIS A N 1
ATOM 755 C CA . HIS A 1 95 ? 10.672 -2.119 -17.147 1.00 90.94 95 HIS A CA 1
ATOM 756 C C . HIS A 1 95 ? 11.256 -3.307 -17.904 1.00 90.94 95 HIS A C 1
ATOM 758 O O . HIS A 1 95 ? 11.679 -4.290 -17.291 1.00 90.94 95 HIS A O 1
ATOM 764 N N . ALA A 1 96 ? 11.286 -3.218 -19.234 1.00 90.19 96 ALA A N 1
ATOM 765 C CA . ALA A 1 96 ? 11.923 -4.235 -20.058 1.00 90.19 96 ALA A CA 1
ATOM 766 C C . ALA A 1 96 ? 13.441 -4.253 -19.768 1.00 90.19 9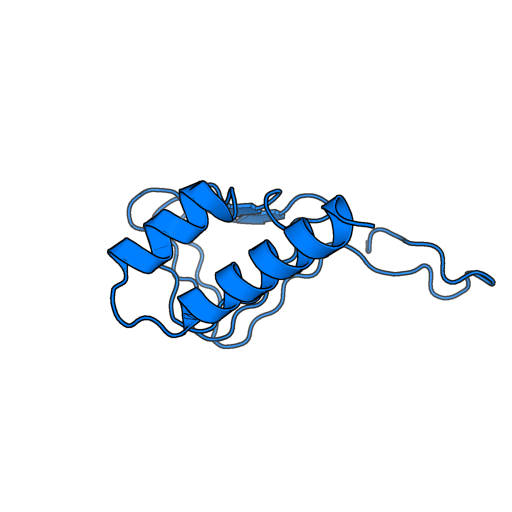6 ALA A C 1
ATOM 768 O O . ALA A 1 96 ? 14.097 -3.232 -19.979 1.00 90.19 96 ALA A O 1
ATOM 769 N N . PRO A 1 97 ? 14.037 -5.387 -19.337 1.00 89.31 97 PRO A N 1
ATOM 770 C CA . PRO A 1 97 ? 15.432 -5.419 -18.877 1.00 89.31 97 PRO A CA 1
ATOM 771 C C . PRO A 1 97 ? 16.478 -4.969 -19.906 1.00 89.31 97 PRO A C 1
ATOM 773 O O . PRO A 1 97 ? 17.583 -4.591 -19.533 1.00 89.31 97 PRO A O 1
ATOM 776 N N . ARG A 1 98 ? 16.151 -5.043 -21.202 1.00 90.69 98 ARG A N 1
ATOM 777 C CA . ARG A 1 98 ? 17.043 -4.689 -22.319 1.00 90.69 98 ARG A CA 1
ATOM 778 C C . ARG A 1 98 ? 16.500 -3.551 -23.181 1.00 90.69 98 ARG A C 1
ATOM 780 O O . ARG A 1 98 ? 16.912 -3.407 -24.328 1.00 90.69 98 ARG A O 1
ATOM 787 N N . SER A 1 99 ? 15.545 -2.779 -22.668 1.00 90.69 99 SER A N 1
ATOM 788 C CA . SER A 1 99 ? 15.041 -1.628 -23.409 1.00 90.69 99 SER A CA 1
ATOM 789 C C . SER A 1 99 ? 16.082 -0.497 -23.371 1.00 90.69 99 SER A C 1
ATOM 791 O O . SER A 1 99 ? 16.492 -0.091 -22.280 1.00 90.69 99 SER A O 1
ATOM 793 N N . PRO A 1 100 ? 16.515 0.020 -24.536 1.00 93.81 100 PRO A N 1
ATOM 794 C CA . PRO A 1 100 ? 17.482 1.118 -24.609 1.00 93.81 100 PRO A CA 1
ATOM 795 C C . PRO A 1 100 ? 16.915 2.441 -24.067 1.00 93.81 100 PRO A C 1
ATOM 797 O O . PRO A 1 100 ? 17.670 3.356 -23.757 1.00 93.81 100 PRO A O 1
ATOM 800 N N . ASP A 1 101 ? 15.592 2.532 -23.940 1.00 94.94 101 ASP A N 1
ATOM 801 C CA . ASP A 1 101 ? 14.813 3.697 -23.526 1.00 94.94 101 ASP A CA 1
ATOM 802 C C . ASP A 1 101 ? 14.082 3.505 -22.182 1.00 94.94 101 ASP A C 1
ATOM 804 O O . ASP A 1 101 ? 13.246 4.325 -21.805 1.00 94.94 101 ASP A O 1
ATOM 808 N N . PHE A 1 102 ? 14.398 2.438 -21.436 1.00 89.88 102 PHE A N 1
ATOM 809 C CA . PHE A 1 102 ? 13.764 2.094 -20.155 1.00 89.88 102 PHE A CA 1
ATOM 810 C C . PHE A 1 102 ? 12.225 2.004 -20.239 1.00 89.88 102 PHE A C 1
ATOM 812 O O . PHE A 1 102 ? 11.490 2.394 -19.327 1.00 89.88 102 PHE A O 1
ATOM 819 N N . ALA A 1 103 ? 11.719 1.480 -21.352 1.00 91.69 103 ALA A N 1
ATOM 820 C CA . ALA A 1 103 ? 10.306 1.338 -21.642 1.00 91.69 103 ALA A CA 1
ATOM 821 C C . ALA A 1 103 ? 9.593 0.461 -20.590 1.00 91.69 103 ALA A C 1
ATOM 823 O O . ALA A 1 103 ? 10.154 -0.540 -20.119 1.00 91.69 103 ALA A O 1
ATOM 824 N N . PRO A 1 104 ? 8.344 0.800 -20.216 1.00 90.00 104 PRO A N 1
ATOM 825 C CA . PRO A 1 104 ? 7.579 0.014 -19.259 1.00 90.00 104 PRO A CA 1
ATOM 826 C C . PRO A 1 104 ? 7.255 -1.379 -19.804 1.00 90.00 104 PRO A C 1
ATOM 828 O O . PRO A 1 104 ? 6.860 -1.525 -20.959 1.00 90.00 104 PRO A O 1
ATOM 831 N N . ALA A 1 105 ? 7.318 -2.386 -18.940 1.00 86.56 105 ALA A N 1
ATOM 832 C CA . ALA A 1 105 ? 6.869 -3.742 -19.230 1.00 86.56 105 ALA A CA 1
ATOM 833 C C . ALA A 1 105 ? 6.008 -4.268 -18.079 1.00 86.56 105 ALA A C 1
ATOM 835 O O . ALA A 1 105 ? 6.195 -3.897 -16.916 1.00 86.56 105 ALA A O 1
ATOM 836 N N . VAL A 1 106 ? 5.043 -5.123 -18.407 1.00 75.88 106 VAL A N 1
ATOM 837 C CA . VAL A 1 106 ? 4.394 -5.962 -17.397 1.00 75.88 106 VAL A CA 1
ATOM 838 C C . VAL A 1 106 ? 5.370 -7.105 -17.118 1.00 75.88 106 VAL A C 1
ATOM 840 O O . VAL A 1 106 ? 5.949 -7.649 -18.060 1.00 75.88 106 VAL A O 1
ATOM 843 N N . GLY A 1 107 ? 5.629 -7.397 -15.841 1.00 63.91 107 GLY A N 1
ATOM 844 C CA . GLY A 1 107 ? 6.360 -8.616 -15.485 1.00 63.91 107 GLY A CA 1
ATOM 845 C C . GLY A 1 107 ? 5.604 -9.853 -15.992 1.00 63.91 107 GLY A C 1
ATOM 846 O O . GLY A 1 107 ? 4.415 -9.732 -16.289 1.00 63.91 107 GLY A O 1
ATOM 847 N N . PRO A 1 108 ? 6.273 -11.005 -16.154 1.00 51.47 108 PRO A N 1
ATOM 848 C CA . PRO A 1 108 ? 5.567 -12.258 -16.408 1.00 51.47 108 PRO A CA 1
ATOM 849 C C . PRO A 1 108 ? 4.504 -12.542 -15.338 1.00 51.47 108 PRO A C 1
ATOM 851 O O . PRO A 1 108 ? 4.700 -12.108 -14.177 1.00 51.47 108 PRO A O 1
#

Foldseek 3Di:
DVVVVVQVVLQVVLQVLLPDPDFVSNVVSCVPSLVEAEEELEGAHGREHEPGRDLHYAYHNEYHDHNEYEYNPVHYYHYYNYYDDHNHYDHQKAFDPPDPVRHIDGDD

Radius of gyration: 14.61 Å; chains: 1; bounding box: 34×36×39 Å

pLDDT: mean 94.12, std 6.75, range [51.47, 98.75]

Secondary structure (DSSP, 8-state):
-HHHHHHHHHHHHHHHHTT-S-HHHHHHHHHHTS--EE-TT-EE-TT-EESSSS-EEE-SS-EE-TT-EE--TT-EEE-TT-EEPTT-EE---EE-TT-TT--EE---